Protein AF-A0A9W7LKG8-F1 (afdb_monomer_lite)

Sequence (101 aa):
MMTLQAAQVRAIDELNIGVKEGMGSCIKRCAIACIPLLAPPRIDACAALCILACKLTPPTVVMDCTTGCTNSVIDTYKPTDVEKVNNIVGSCYKTCKHNNQ

pLDDT: mean 75.15, std 20.89, range [29.11, 95.56]

Structure (mmCIF, N/CA/C/O backbone):
data_AF-A0A9W7LKG8-F1
#
_entry.id   AF-A0A9W7LKG8-F1
#
loop_
_atom_site.group_PDB
_atom_site.id
_atom_site.type_symbol
_atom_site.label_atom_id
_atom_site.label_alt_id
_atom_site.label_comp_id
_atom_site.label_asym_id
_atom_site.label_entity_id
_atom_site.label_seq_id
_atom_site.pdbx_PDB_ins_code
_atom_site.Cartn_x
_atom_site.Cartn_y
_atom_site.Cartn_z
_atom_site.occupancy
_atom_site.B_iso_or_equiv
_atom_site.auth_seq_id
_atom_site.auth_comp_id
_atom_site.auth_asym_id
_atom_site.auth_atom_id
_atom_site.pdbx_PDB_model_num
ATOM 1 N N . MET A 1 1 ? -9.853 -18.109 7.036 1.00 30.92 1 MET A N 1
ATOM 2 C CA . MET A 1 1 ? -8.928 -17.955 8.179 1.00 30.92 1 MET A CA 1
ATOM 3 C C . MET A 1 1 ? -7.549 -18.417 7.715 1.00 30.92 1 MET A C 1
ATOM 5 O O . MET A 1 1 ? -7.263 -19.602 7.773 1.00 30.92 1 MET A O 1
ATOM 9 N N . MET A 1 2 ? -6.746 -17.534 7.116 1.00 32.72 2 MET A N 1
ATOM 10 C CA . MET A 1 2 ? -5.386 -17.888 6.688 1.00 32.72 2 MET A CA 1
ATOM 11 C C . MET A 1 2 ? -4.413 -17.302 7.697 1.00 32.72 2 MET A C 1
ATOM 13 O O . MET A 1 2 ? -4.108 -16.115 7.688 1.00 32.72 2 MET A O 1
ATOM 17 N N . THR A 1 3 ? -3.992 -18.157 8.621 1.00 37.72 3 THR A N 1
ATOM 18 C CA . THR A 1 3 ? -2.862 -17.917 9.507 1.00 37.72 3 THR A CA 1
ATOM 19 C C . THR A 1 3 ? -1.621 -17.703 8.648 1.00 37.72 3 THR A C 1
ATOM 21 O O . THR A 1 3 ? -1.120 -18.657 8.051 1.00 37.72 3 THR A O 1
ATOM 24 N N . LEU A 1 4 ? -1.121 -16.467 8.597 1.00 35.22 4 LEU A N 1
ATOM 25 C CA . LEU A 1 4 ? 0.261 -16.188 8.218 1.00 35.22 4 LEU A CA 1
ATOM 26 C C . LEU A 1 4 ? 1.135 -16.872 9.284 1.00 35.22 4 LEU A C 1
ATOM 28 O O . LEU A 1 4 ? 1.354 -16.346 10.374 1.00 35.22 4 LEU A O 1
ATOM 32 N N . GLN A 1 5 ? 1.476 -18.1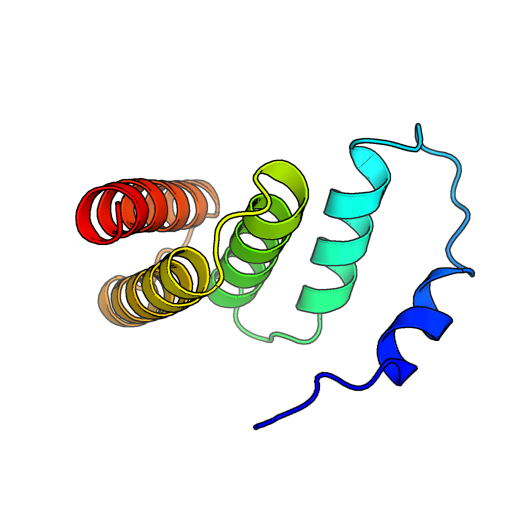37 9.035 1.00 38.09 5 GLN A N 1
ATOM 33 C CA . GLN A 1 5 ? 2.146 -18.998 9.999 1.00 38.09 5 GLN A CA 1
ATOM 34 C C . GLN A 1 5 ? 3.516 -18.421 10.351 1.00 38.09 5 GLN A C 1
ATOM 36 O O . GLN A 1 5 ? 4.296 -18.021 9.486 1.00 38.09 5 GLN A O 1
ATOM 41 N N . ALA A 1 6 ? 3.808 -18.467 11.650 1.00 39.34 6 ALA A N 1
ATOM 42 C CA . ALA A 1 6 ? 5.022 -18.041 12.342 1.00 39.34 6 ALA A CA 1
ATOM 43 C C . ALA A 1 6 ? 6.363 -18.574 11.774 1.00 39.34 6 ALA A C 1
ATOM 45 O O . ALA A 1 6 ? 7.423 -18.259 12.309 1.00 39.34 6 ALA A O 1
ATOM 46 N N . ALA A 1 7 ? 6.348 -19.349 10.688 1.00 30.38 7 ALA A N 1
ATOM 47 C CA . ALA A 1 7 ? 7.530 -19.839 9.989 1.00 30.38 7 ALA A CA 1
ATOM 48 C C . ALA A 1 7 ? 8.334 -18.715 9.309 1.00 30.38 7 ALA A C 1
ATOM 50 O O . ALA A 1 7 ? 9.560 -18.778 9.284 1.00 30.38 7 ALA A O 1
ATOM 51 N N . GLN A 1 8 ? 7.682 -17.644 8.839 1.00 36.50 8 GLN A N 1
ATOM 52 C CA . GLN A 1 8 ? 8.393 -16.503 8.239 1.00 36.50 8 GLN A CA 1
ATOM 53 C C . GLN A 1 8 ? 9.163 -15.655 9.266 1.00 36.50 8 GLN A C 1
ATOM 55 O O . GLN A 1 8 ? 10.055 -14.903 8.889 1.00 36.50 8 GLN A O 1
ATOM 60 N N . VAL A 1 9 ? 8.874 -15.796 10.566 1.00 41.00 9 VAL A N 1
ATOM 61 C CA . VAL A 1 9 ? 9.510 -14.998 11.630 1.00 41.00 9 VAL A CA 1
ATOM 62 C C . VAL A 1 9 ? 10.971 -15.407 11.863 1.00 41.00 9 VAL A C 1
ATOM 64 O O . VAL A 1 9 ? 11.768 -14.577 12.291 1.00 41.00 9 VAL A O 1
ATOM 67 N N . ARG A 1 10 ? 11.3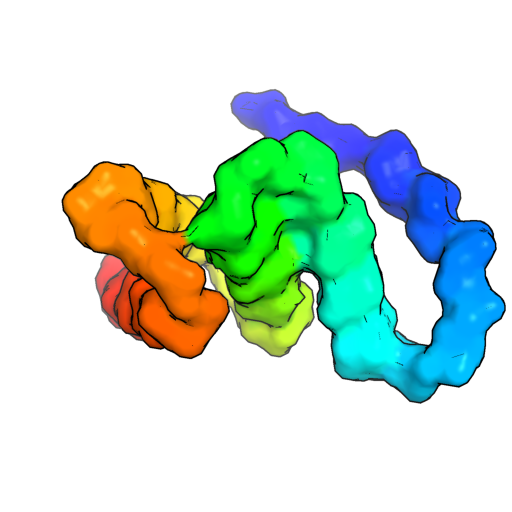51 -16.653 11.543 1.00 29.11 10 ARG A N 1
ATOM 68 C CA . ARG A 1 10 ? 12.677 -17.206 11.877 1.00 29.11 10 ARG A CA 1
ATOM 69 C C . ARG A 1 10 ? 13.798 -16.840 10.902 1.00 29.11 10 ARG A C 1
ATOM 71 O O . ARG A 1 10 ? 14.951 -16.870 11.299 1.00 29.11 10 ARG A O 1
ATOM 78 N N . ALA A 1 11 ? 13.490 -16.441 9.670 1.00 37.62 11 ALA A N 1
ATOM 79 C CA . ALA A 1 11 ? 14.515 -16.054 8.690 1.00 37.62 11 ALA A CA 1
ATOM 80 C C . ALA A 1 11 ? 15.083 -14.634 8.912 1.00 37.62 11 ALA A C 1
ATOM 82 O O . ALA A 1 11 ? 15.924 -14.173 8.149 1.00 37.62 11 ALA A O 1
ATOM 83 N N . ILE A 1 12 ? 14.590 -13.912 9.923 1.00 42.81 12 ILE A N 1
ATOM 84 C CA . ILE A 1 12 ? 14.874 -12.484 10.126 1.00 42.81 12 ILE A CA 1
ATOM 85 C C . ILE A 1 12 ? 16.065 -12.262 11.072 1.00 42.81 12 ILE A C 1
ATOM 87 O O . ILE A 1 12 ? 16.666 -11.190 11.044 1.00 42.81 12 ILE A O 1
ATOM 91 N N . ASP A 1 13 ? 16.431 -13.262 11.874 1.00 37.78 13 ASP A N 1
ATOM 92 C CA . ASP A 1 13 ? 17.442 -13.112 12.930 1.00 37.78 13 ASP A CA 1
ATOM 93 C C . ASP A 1 13 ? 18.888 -13.013 12.390 1.00 37.78 13 ASP A C 1
ATOM 95 O O . ASP A 1 13 ? 19.759 -12.440 13.036 1.00 37.78 13 ASP A O 1
ATOM 99 N N . GLU A 1 14 ? 19.149 -13.474 11.159 1.00 39.62 14 GLU A N 1
ATOM 100 C CA . GLU A 1 14 ? 20.515 -13.579 10.607 1.00 39.62 14 GLU A CA 1
ATOM 101 C C . GLU A 1 14 ? 20.991 -12.384 9.755 1.00 39.62 14 GLU A C 1
ATOM 103 O O . GLU A 1 14 ? 22.072 -12.424 9.174 1.00 39.62 14 GLU A O 1
ATOM 108 N N . LEU A 1 15 ? 20.242 -11.279 9.682 1.00 42.62 15 LEU A N 1
ATOM 109 C CA . LEU A 1 15 ? 20.669 -10.058 8.969 1.00 42.62 15 LEU A CA 1
ATOM 110 C C . LEU A 1 15 ? 21.016 -8.929 9.944 1.00 42.62 15 LEU A C 1
ATOM 112 O O . LEU A 1 15 ? 20.557 -7.787 9.838 1.00 42.62 15 LEU A O 1
ATOM 116 N N . ASN A 1 16 ? 21.879 -9.270 10.900 1.00 41.09 16 ASN A N 1
ATOM 117 C CA . ASN A 1 16 ? 22.459 -8.370 11.889 1.00 41.09 16 ASN A CA 1
ATOM 118 C C . ASN A 1 16 ? 23.516 -7.448 11.242 1.00 41.09 16 ASN A C 1
ATOM 120 O O . ASN A 1 16 ? 24.718 -7.583 11.444 1.00 41.09 16 ASN A O 1
ATOM 124 N N . ILE A 1 17 ? 23.064 -6.484 10.433 1.00 41.53 17 ILE A N 1
ATOM 125 C CA . ILE A 1 17 ? 23.878 -5.323 10.042 1.00 41.53 17 ILE A CA 1
ATOM 126 C C . ILE A 1 17 ? 23.404 -4.133 10.871 1.00 41.53 17 ILE A C 1
ATOM 128 O O . ILE A 1 17 ? 22.364 -3.529 10.571 1.00 41.53 17 ILE A O 1
ATOM 132 N N . GLY A 1 18 ? 24.193 -3.833 11.906 1.00 42.72 18 GLY A N 1
ATOM 133 C CA . GLY A 1 18 ? 23.997 -2.798 12.918 1.00 42.72 18 GLY A CA 1
ATOM 134 C C . GLY A 1 18 ? 23.521 -1.458 12.363 1.00 42.72 18 GLY A C 1
ATOM 135 O O . GLY A 1 18 ? 24.303 -0.627 11.909 1.00 42.72 18 GLY A O 1
ATOM 136 N N . VAL A 1 19 ? 22.212 -1.232 12.437 1.00 44.81 19 VAL A N 1
ATOM 137 C CA . VAL A 1 19 ? 21.568 0.058 12.189 1.00 44.81 19 VAL A CA 1
ATOM 138 C C . VAL A 1 19 ? 20.479 0.200 13.243 1.00 44.81 19 VAL A C 1
ATOM 140 O O . VAL A 1 19 ? 19.609 -0.661 13.326 1.00 44.81 19 VAL A O 1
ATOM 143 N N . LYS A 1 20 ? 20.569 1.273 14.041 1.00 41.34 20 LYS A N 1
ATOM 144 C CA . LYS A 1 20 ? 19.688 1.652 15.162 1.00 41.34 20 LYS A CA 1
ATOM 145 C C . LYS A 1 20 ? 18.287 1.015 15.092 1.00 41.34 20 LYS A C 1
ATOM 147 O O . LYS A 1 20 ? 17.515 1.286 14.168 1.00 41.34 20 LYS A O 1
ATOM 152 N N . GLU A 1 21 ? 17.985 0.213 16.111 1.00 43.12 21 GLU A N 1
ATOM 153 C CA . GLU A 1 21 ? 16.963 -0.847 16.191 1.00 43.12 21 GLU A CA 1
ATOM 154 C C . GLU A 1 21 ? 15.504 -0.453 15.869 1.00 43.12 21 GLU A C 1
ATOM 156 O O . GLU A 1 21 ? 14.679 -1.328 15.617 1.00 43.12 21 GLU A O 1
ATOM 161 N N . GLY A 1 22 ? 15.158 0.837 15.810 1.00 48.84 22 GLY A N 1
ATOM 162 C CA . GLY A 1 22 ? 13.761 1.278 15.680 1.00 48.84 22 GLY A CA 1
ATOM 163 C C . GLY A 1 22 ? 13.241 1.458 14.248 1.00 48.84 22 GLY A C 1
ATOM 164 O O . GLY A 1 22 ? 12.202 0.917 13.888 1.00 48.84 22 GLY A O 1
ATOM 165 N N . MET A 1 23 ? 13.932 2.240 13.410 1.00 46.50 23 MET A N 1
ATOM 166 C CA . MET A 1 23 ? 13.399 2.648 12.093 1.00 46.50 23 MET A CA 1
ATOM 167 C C . MET A 1 23 ? 14.099 1.958 10.918 1.00 46.50 23 MET A C 1
ATOM 169 O O . MET A 1 23 ? 13.484 1.723 9.878 1.00 46.50 23 MET A O 1
ATOM 173 N N . GLY A 1 24 ? 15.368 1.578 11.103 1.00 57.28 24 GLY A N 1
ATOM 174 C CA . GLY A 1 24 ? 16.118 0.808 10.114 1.00 57.28 24 GLY A CA 1
ATOM 175 C C . GLY A 1 24 ? 15.624 -0.633 9.994 1.00 57.28 24 GLY A C 1
ATOM 176 O O . GLY A 1 24 ? 15.652 -1.184 8.896 1.00 57.28 24 GLY A O 1
ATOM 177 N N . SER A 1 25 ? 15.128 -1.227 11.088 1.00 73.62 25 SER A N 1
ATOM 178 C CA . SER A 1 25 ? 14.693 -2.628 11.099 1.00 73.62 25 SER A CA 1
ATOM 179 C C . SER A 1 25 ? 13.454 -2.834 10.231 1.00 73.62 25 SER A C 1
ATOM 181 O O . SER A 1 25 ? 13.486 -3.678 9.343 1.00 73.62 25 SER A O 1
ATOM 183 N N . CYS A 1 26 ? 12.411 -2.011 10.376 1.00 74.25 26 CYS A N 1
ATOM 184 C CA . CYS A 1 26 ? 11.202 -2.163 9.566 1.00 74.25 26 CYS A CA 1
ATOM 185 C C . CYS A 1 26 ? 11.407 -1.869 8.087 1.00 74.25 26 CYS A C 1
ATOM 187 O O . CYS A 1 26 ? 10.915 -2.629 7.262 1.00 74.25 26 CYS A O 1
ATOM 189 N N . ILE A 1 27 ? 12.166 -0.828 7.732 1.00 76.69 27 ILE A N 1
ATOM 190 C CA . ILE A 1 27 ? 12.448 -0.539 6.319 1.00 76.69 27 ILE A CA 1
ATOM 191 C C . ILE A 1 27 ? 13.199 -1.716 5.686 1.00 76.69 27 ILE A C 1
ATOM 193 O O . ILE A 1 27 ? 12.797 -2.184 4.625 1.00 76.69 27 ILE A O 1
ATOM 197 N N . LYS A 1 28 ? 14.232 -2.249 6.357 1.00 77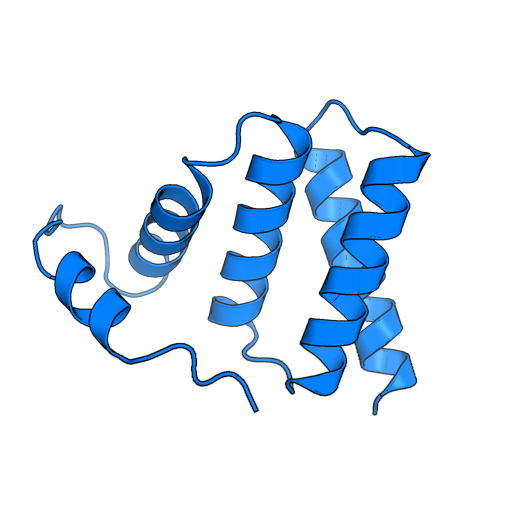.69 28 LYS A N 1
ATOM 198 C CA . LYS A 1 28 ? 14.975 -3.423 5.873 1.00 77.69 28 LYS A CA 1
ATOM 199 C C . LYS A 1 28 ? 14.079 -4.657 5.754 1.00 77.69 28 LYS A C 1
ATOM 201 O O . LYS A 1 28 ? 14.078 -5.305 4.714 1.00 77.69 28 LYS A O 1
ATOM 206 N N . ARG A 1 29 ? 13.290 -4.959 6.791 1.00 80.31 29 ARG A N 1
ATOM 207 C CA . ARG A 1 29 ? 12.387 -6.122 6.833 1.00 80.31 29 ARG A CA 1
ATOM 208 C C . ARG A 1 29 ? 11.357 -6.069 5.705 1.00 80.31 29 ARG A C 1
ATOM 210 O O . ARG A 1 29 ? 11.146 -7.063 5.019 1.00 80.31 29 ARG A O 1
ATOM 217 N N . CYS A 1 30 ? 10.768 -4.895 5.492 1.00 82.50 30 CYS A N 1
ATOM 218 C CA . CYS A 1 30 ? 9.786 -4.657 4.443 1.00 82.50 30 CYS A CA 1
ATOM 219 C C . CYS A 1 30 ? 10.403 -4.702 3.047 1.00 82.50 30 CYS A C 1
ATOM 221 O O . CYS A 1 30 ? 9.836 -5.335 2.166 1.00 82.50 30 CYS A O 1
ATOM 223 N N . ALA A 1 31 ? 11.575 -4.091 2.850 1.00 77.56 31 ALA A N 1
ATOM 224 C CA . ALA A 1 31 ? 12.276 -4.159 1.574 1.00 77.56 31 ALA A CA 1
ATOM 225 C C . ALA A 1 31 ? 12.547 -5.619 1.192 1.00 77.56 31 ALA A C 1
ATOM 227 O O . ALA A 1 31 ? 12.128 -6.042 0.121 1.00 77.56 31 ALA A O 1
ATOM 228 N N . ILE A 1 32 ? 13.136 -6.409 2.099 1.00 80.19 32 ILE A N 1
ATOM 229 C CA . ILE A 1 32 ? 13.456 -7.827 1.864 1.00 80.19 32 ILE A CA 1
ATOM 230 C C . ILE A 1 32 ? 12.202 -8.646 1.535 1.00 80.19 32 ILE A C 1
ATOM 232 O O . ILE A 1 32 ? 12.220 -9.436 0.594 1.00 80.19 32 ILE A O 1
ATOM 236 N N . ALA A 1 33 ? 11.104 -8.434 2.266 1.00 78.44 33 ALA A N 1
ATOM 237 C CA . ALA A 1 33 ? 9.847 -9.141 2.028 1.00 78.44 33 ALA A CA 1
ATOM 238 C C . ALA A 1 33 ? 9.235 -8.852 0.643 1.00 78.44 33 ALA A C 1
ATOM 240 O O . ALA A 1 33 ? 8.506 -9.687 0.112 1.00 78.44 33 ALA A O 1
ATOM 241 N N . CYS A 1 34 ? 9.538 -7.691 0.059 1.00 80.12 34 CYS A N 1
ATOM 242 C CA . CYS A 1 34 ? 8.954 -7.221 -1.196 1.00 80.12 34 CYS A CA 1
ATOM 243 C C . CYS A 1 34 ? 9.859 -7.413 -2.427 1.00 80.12 34 CYS A C 1
ATOM 245 O O . CYS A 1 34 ? 9.370 -7.282 -3.548 1.00 80.12 34 CYS A O 1
ATOM 247 N N . ILE A 1 35 ? 11.134 -7.795 -2.240 1.00 74.12 35 ILE A N 1
ATOM 248 C CA . ILE A 1 35 ? 12.071 -8.177 -3.319 1.00 74.12 35 ILE A CA 1
ATOM 249 C C . ILE A 1 35 ? 11.503 -9.210 -4.314 1.00 74.12 35 ILE A C 1
ATOM 251 O O . ILE A 1 35 ? 11.772 -9.050 -5.502 1.00 74.12 35 ILE A O 1
ATOM 255 N N . PRO A 1 36 ? 10.739 -10.256 -3.924 1.00 71.81 36 PRO A N 1
ATOM 256 C CA . PRO A 1 36 ? 10.281 -11.258 -4.894 1.00 71.81 36 PRO A CA 1
ATOM 257 C C . PRO A 1 36 ? 9.251 -10.746 -5.920 1.00 71.81 36 PRO A C 1
ATOM 259 O O . PRO A 1 36 ? 8.842 -11.507 -6.796 1.00 71.81 36 PRO A O 1
ATOM 262 N N . LEU A 1 37 ? 8.806 -9.486 -5.845 1.00 69.44 37 LEU A N 1
ATOM 263 C CA . LEU A 1 37 ? 7.887 -8.907 -6.826 1.00 69.44 37 LEU A CA 1
ATOM 264 C C . LEU A 1 37 ? 8.649 -8.447 -8.081 1.00 69.44 37 LEU A C 1
ATOM 266 O O . LEU A 1 37 ? 9.634 -7.729 -7.997 1.00 69.44 37 LEU A O 1
ATOM 270 N N . LEU A 1 38 ? 8.167 -8.834 -9.267 1.00 63.88 38 LEU A N 1
ATOM 271 C CA . LEU A 1 38 ? 8.820 -8.541 -10.558 1.00 63.88 38 LEU A CA 1
ATOM 272 C C . LEU A 1 38 ? 8.449 -7.171 -11.156 1.00 63.88 38 LEU A C 1
ATOM 274 O O . LEU A 1 38 ? 9.068 -6.729 -12.120 1.00 63.88 38 LEU A O 1
ATOM 278 N N . ALA A 1 39 ? 7.423 -6.504 -10.621 1.00 72.69 39 ALA A N 1
ATOM 279 C CA . ALA A 1 39 ? 6.917 -5.236 -11.142 1.00 72.69 39 ALA A CA 1
ATOM 280 C C . ALA A 1 39 ? 7.322 -4.074 -10.216 1.00 72.69 39 ALA A C 1
ATOM 282 O O . ALA A 1 39 ? 6.836 -4.042 -9.081 1.00 72.69 39 ALA A O 1
ATOM 283 N N . PRO A 1 40 ? 8.125 -3.092 -10.679 1.00 76.94 40 PRO A N 1
ATOM 284 C CA . PRO A 1 40 ? 8.623 -1.999 -9.835 1.00 76.94 40 PRO A CA 1
ATOM 285 C C . PRO A 1 40 ? 7.539 -1.272 -9.016 1.00 76.94 40 PRO A C 1
ATOM 287 O O . PRO A 1 40 ? 7.696 -1.163 -7.802 1.00 76.94 40 PRO A O 1
ATOM 290 N N . PRO A 1 41 ? 6.368 -0.914 -9.587 1.00 78.69 41 PRO A N 1
ATOM 291 C CA . PRO A 1 41 ? 5.319 -0.231 -8.824 1.00 78.69 41 PRO A CA 1
ATOM 292 C C . PRO A 1 41 ? 4.705 -1.108 -7.726 1.00 78.69 41 PRO A C 1
ATOM 294 O O . PRO A 1 41 ? 4.210 -0.607 -6.720 1.00 78.69 41 PRO A O 1
ATOM 297 N N . ARG A 1 42 ? 4.721 -2.436 -7.910 1.00 81.75 42 ARG A N 1
ATOM 298 C CA . ARG A 1 42 ? 4.224 -3.402 -6.922 1.00 81.75 42 ARG A CA 1
ATOM 299 C C . ARG A 1 42 ? 5.234 -3.620 -5.799 1.00 81.75 42 ARG A C 1
ATOM 301 O O . ARG A 1 42 ? 4.806 -3.763 -4.657 1.00 81.75 42 ARG A O 1
ATOM 308 N N . ILE A 1 43 ? 6.535 -3.614 -6.106 1.00 84.12 43 ILE A N 1
ATOM 309 C CA . ILE A 1 43 ? 7.603 -3.639 -5.093 1.00 84.12 43 ILE A CA 1
ATOM 310 C C . ILE A 1 43 ? 7.444 -2.428 -4.171 1.00 84.12 43 ILE A C 1
ATOM 312 O O . ILE A 1 43 ? 7.354 -2.589 -2.953 1.00 84.12 43 ILE A O 1
ATOM 316 N N . ASP A 1 44 ? 7.317 -1.237 -4.759 1.00 86.00 44 ASP A N 1
ATOM 317 C CA . ASP A 1 44 ? 7.170 0.015 -4.015 1.00 86.00 44 ASP A CA 1
ATOM 318 C C . ASP A 1 44 ? 5.901 0.019 -3.160 1.00 86.00 44 ASP A C 1
ATOM 320 O O . ASP A 1 44 ? 5.932 0.394 -1.988 1.00 86.00 44 ASP A O 1
ATOM 324 N N . ALA A 1 45 ? 4.786 -0.471 -3.707 1.00 86.94 45 ALA A N 1
ATOM 325 C CA . ALA A 1 45 ? 3.524 -0.548 -2.981 1.00 86.94 45 ALA A CA 1
ATOM 326 C C . ALA A 1 45 ? 3.596 -1.516 -1.802 1.00 86.94 45 ALA A C 1
ATOM 328 O O . ALA A 1 45 ? 3.131 -1.196 -0.710 1.00 86.94 45 ALA A O 1
ATOM 329 N N . CYS A 1 46 ? 4.209 -2.683 -2.006 1.00 88.56 46 CYS A N 1
ATOM 330 C CA . CYS A 1 46 ? 4.439 -3.664 -0.956 1.00 88.56 46 CYS A CA 1
ATOM 331 C C . CYS A 1 46 ? 5.301 -3.070 0.166 1.00 88.56 46 CYS A C 1
ATOM 333 O O . CYS A 1 46 ? 4.938 -3.164 1.342 1.00 88.56 46 CYS A O 1
ATOM 335 N N . ALA A 1 47 ? 6.401 -2.394 -0.186 1.00 88.31 47 ALA A N 1
ATOM 336 C CA . ALA A 1 47 ? 7.284 -1.767 0.788 1.00 88.31 47 ALA A CA 1
ATOM 337 C C . ALA A 1 47 ? 6.557 -0.659 1.566 1.00 88.31 47 ALA A C 1
ATOM 339 O O . ALA A 1 47 ? 6.618 -0.629 2.796 1.00 88.31 47 ALA A O 1
ATOM 340 N N . ALA A 1 48 ? 5.817 0.206 0.871 1.00 88.12 48 ALA A N 1
ATOM 341 C CA . ALA A 1 48 ? 5.056 1.296 1.470 1.00 88.12 48 ALA A CA 1
ATOM 342 C C . ALA A 1 48 ? 3.955 0.792 2.418 1.00 88.12 48 ALA A C 1
ATOM 344 O O . ALA A 1 48 ? 3.847 1.280 3.544 1.00 88.12 48 ALA A O 1
ATOM 345 N N . LEU A 1 49 ? 3.185 -0.223 2.010 1.00 89.38 49 LEU A N 1
ATOM 346 C CA . LEU A 1 49 ? 2.164 -0.863 2.846 1.00 89.38 49 LEU A CA 1
ATOM 347 C C . LEU A 1 49 ? 2.784 -1.530 4.082 1.00 89.38 49 LEU A C 1
ATOM 349 O O . LEU A 1 49 ? 2.291 -1.349 5.194 1.00 89.38 49 LEU A O 1
ATOM 353 N N . CYS A 1 50 ? 3.894 -2.250 3.922 1.00 88.25 50 CYS A N 1
ATOM 354 C CA . CYS A 1 50 ? 4.582 -2.891 5.041 1.00 88.25 50 CYS A CA 1
ATOM 355 C C . CYS A 1 50 ? 5.156 -1.863 6.033 1.00 88.25 50 CYS A C 1
ATOM 357 O O . CYS A 1 50 ? 5.005 -2.012 7.248 1.00 88.25 50 CYS A O 1
ATOM 359 N N . ILE A 1 51 ? 5.759 -0.776 5.536 1.00 87.88 51 ILE A N 1
ATOM 360 C CA . ILE A 1 51 ? 6.264 0.317 6.378 1.00 87.88 51 ILE A CA 1
ATOM 361 C C . ILE A 1 51 ? 5.110 0.989 7.125 1.00 87.88 51 ILE A C 1
ATOM 363 O O . ILE A 1 51 ? 5.252 1.298 8.310 1.00 87.88 51 ILE A O 1
ATOM 367 N N . LEU A 1 52 ? 3.972 1.198 6.461 1.00 87.50 52 LEU A N 1
ATOM 368 C CA . LEU A 1 52 ? 2.772 1.755 7.075 1.00 87.50 52 LEU A CA 1
ATOM 369 C C . LEU A 1 52 ? 2.261 0.856 8.204 1.00 87.50 52 LEU A C 1
ATOM 371 O O . LEU A 1 52 ? 2.044 1.345 9.314 1.00 87.50 52 LEU A O 1
ATOM 375 N N . ALA A 1 53 ? 2.137 -0.448 7.949 1.00 85.06 53 ALA A N 1
ATOM 376 C CA . ALA A 1 53 ? 1.714 -1.426 8.945 1.00 85.06 53 ALA A CA 1
ATOM 377 C C . ALA A 1 53 ? 2.663 -1.463 10.149 1.00 85.06 53 ALA A C 1
ATOM 379 O O . ALA A 1 53 ? 2.205 -1.469 11.289 1.00 85.06 53 ALA A O 1
ATOM 380 N N . CYS A 1 54 ? 3.978 -1.412 9.914 1.00 85.12 54 CYS A N 1
ATOM 381 C CA . CYS A 1 54 ? 4.951 -1.366 10.998 1.00 85.12 54 CYS A CA 1
ATOM 382 C C . CYS A 1 54 ? 4.864 -0.070 11.820 1.00 85.12 54 CYS A C 1
ATOM 384 O O . CYS A 1 54 ? 4.872 -0.118 13.047 1.00 85.12 54 CYS A O 1
ATOM 386 N N . LYS A 1 55 ? 4.808 1.096 11.165 1.00 83.38 55 LYS A N 1
ATOM 387 C CA . LYS A 1 55 ? 4.900 2.391 11.859 1.00 83.38 55 LYS A CA 1
ATOM 388 C C . LYS A 1 55 ? 3.614 2.783 12.569 1.00 83.38 55 LYS A C 1
ATOM 390 O O . LYS A 1 55 ? 3.672 3.380 13.638 1.00 83.38 55 LYS A O 1
ATOM 395 N N . LEU A 1 56 ? 2.471 2.524 11.940 1.00 85.06 56 LEU A N 1
ATOM 396 C CA . LEU A 1 56 ? 1.177 3.021 12.406 1.00 85.06 56 LEU A CA 1
ATOM 397 C C . LEU A 1 56 ? 0.322 1.948 13.072 1.00 85.06 56 LEU A C 1
ATOM 399 O O . LEU A 1 56 ? -0.663 2.319 13.701 1.00 85.06 56 LEU A O 1
ATOM 403 N N . THR A 1 57 ? 0.674 0.663 12.913 1.00 86.75 57 THR A N 1
ATOM 404 C CA . THR A 1 57 ? -0.072 -0.487 13.463 1.00 86.75 57 THR A CA 1
ATOM 405 C C . THR A 1 57 ? -1.600 -0.319 13.379 1.00 86.75 57 THR A C 1
ATOM 407 O O . THR A 1 57 ? -2.301 -0.426 14.386 1.00 86.75 57 THR A O 1
ATOM 410 N N . PRO A 1 58 ? -2.147 -0.004 12.186 1.00 85.31 58 PRO A N 1
ATOM 411 C CA . PRO A 1 58 ? -3.571 0.260 12.051 1.00 85.31 58 PRO A CA 1
ATOM 412 C C . PRO A 1 58 ? -4.404 -1.012 12.277 1.00 85.31 58 PRO A C 1
ATOM 414 O O . PRO A 1 58 ? -3.901 -2.122 12.077 1.00 85.31 58 PRO A O 1
ATOM 417 N N . PRO A 1 59 ? -5.698 -0.875 12.624 1.00 90.62 59 PRO A N 1
ATOM 418 C CA . PRO A 1 59 ? -6.617 -2.007 12.672 1.00 90.62 59 PRO A CA 1
ATOM 419 C C . PRO A 1 59 ? -6.643 -2.769 11.343 1.00 90.62 59 PRO A C 1
ATOM 421 O O . PRO A 1 59 ? -6.559 -2.159 10.273 1.00 90.62 59 PRO A O 1
ATOM 424 N N . THR A 1 60 ? -6.836 -4.090 11.399 1.00 88.81 60 THR A N 1
ATOM 425 C CA . THR A 1 60 ? -6.854 -4.965 10.212 1.00 88.81 60 THR A CA 1
ATOM 426 C C . THR A 1 60 ? -7.821 -4.469 9.138 1.00 88.81 60 THR A C 1
ATOM 428 O O . THR A 1 60 ? -7.446 -4.399 7.974 1.00 88.81 60 THR A O 1
ATOM 431 N N . VAL A 1 61 ? -9.013 -4.003 9.528 1.00 90.88 61 VAL A N 1
ATOM 432 C CA . VAL A 1 61 ? -10.016 -3.459 8.595 1.00 90.88 61 VAL A CA 1
ATOM 433 C C . VAL A 1 61 ? -9.501 -2.252 7.796 1.00 90.88 61 VAL A C 1
ATOM 435 O O . VAL A 1 61 ? -9.735 -2.146 6.592 1.00 90.88 61 VAL A O 1
ATOM 438 N N . VAL A 1 62 ? -8.728 -1.367 8.433 1.00 89.19 62 VAL A N 1
ATOM 439 C CA . VAL A 1 62 ? -8.124 -0.204 7.769 1.00 89.19 62 VAL A CA 1
ATOM 440 C C . VAL A 1 62 ? -7.012 -0.663 6.828 1.00 89.19 62 VAL A C 1
ATOM 442 O O . VAL A 1 62 ? -6.896 -0.140 5.719 1.00 89.19 62 VAL A O 1
ATOM 445 N N . MET A 1 63 ? -6.210 -1.647 7.242 1.00 91.31 63 MET A N 1
ATOM 446 C CA . MET A 1 63 ? -5.104 -2.168 6.439 1.00 91.31 63 MET A CA 1
ATOM 447 C C . MET A 1 63 ? -5.588 -2.915 5.188 1.00 91.31 63 MET A C 1
ATOM 449 O O . MET A 1 63 ? -5.055 -2.692 4.098 1.00 91.31 63 MET A O 1
ATOM 453 N N . ASP A 1 64 ? -6.628 -3.738 5.314 1.00 91.06 64 ASP A N 1
ATOM 454 C CA . ASP A 1 64 ? -7.225 -4.477 4.198 1.00 91.06 64 ASP A CA 1
ATOM 455 C C . ASP A 1 64 ? -7.855 -3.517 3.182 1.00 91.06 64 ASP A C 1
ATOM 457 O O . ASP A 1 64 ? -7.578 -3.605 1.982 1.00 91.06 64 ASP A O 1
ATOM 461 N N . CYS A 1 65 ? -8.611 -2.521 3.664 1.00 93.62 65 CYS A N 1
ATOM 462 C CA . CYS A 1 65 ? -9.148 -1.449 2.825 1.00 93.62 65 CYS A CA 1
ATOM 463 C C . CYS A 1 65 ? -8.026 -0.692 2.093 1.00 93.62 65 CYS A C 1
ATOM 465 O O . CYS A 1 65 ? -8.098 -0.477 0.880 1.00 93.62 65 CYS A O 1
ATOM 467 N N . THR A 1 66 ? -6.954 -0.327 2.807 1.00 92.31 66 THR A N 1
ATOM 468 C CA . THR A 1 66 ? -5.820 0.418 2.236 1.00 92.31 66 THR A CA 1
ATOM 469 C C . THR A 1 66 ? -5.119 -0.391 1.149 1.00 92.31 66 THR A C 1
ATOM 471 O O . THR A 1 66 ? -4.794 0.148 0.089 1.00 92.31 66 THR A O 1
ATOM 474 N N . THR A 1 67 ? -4.919 -1.688 1.387 1.00 92.25 67 THR A N 1
ATOM 475 C CA . THR A 1 67 ? -4.291 -2.612 0.437 1.00 92.25 67 THR A CA 1
ATOM 476 C C . THR A 1 67 ? -5.142 -2.768 -0.823 1.00 92.25 67 THR A C 1
ATOM 478 O O . THR A 1 67 ? -4.623 -2.644 -1.934 1.00 92.25 67 THR A O 1
ATOM 481 N N . GLY A 1 68 ? -6.456 -2.968 -0.670 1.00 92.25 68 GLY A N 1
ATOM 482 C CA . GLY A 1 68 ? -7.392 -3.069 -1.792 1.00 92.25 68 GLY A CA 1
ATOM 483 C C . GLY A 1 68 ? -7.442 -1.793 -2.637 1.00 92.25 68 GLY A C 1
ATOM 484 O O . GLY A 1 68 ? -7.303 -1.853 -3.860 1.00 92.25 68 GLY A O 1
ATOM 485 N N . CYS A 1 69 ? -7.550 -0.633 -1.983 1.00 94.94 69 CYS A N 1
ATOM 486 C CA . CYS A 1 69 ? -7.504 0.675 -2.639 1.00 94.94 69 CYS A CA 1
ATOM 487 C C . CYS A 1 69 ? -6.187 0.881 -3.402 1.00 94.94 69 CYS A C 1
ATOM 489 O O . CYS A 1 69 ? -6.206 1.210 -4.587 1.00 94.94 69 CYS A O 1
ATOM 491 N N . THR A 1 70 ? -5.046 0.616 -2.760 1.00 93.44 70 THR A N 1
ATOM 492 C CA . THR A 1 70 ? -3.718 0.794 -3.369 1.00 93.44 70 THR A CA 1
ATOM 493 C C . THR A 1 70 ? -3.570 -0.059 -4.626 1.00 93.44 70 THR A C 1
ATOM 495 O O . THR A 1 70 ? -3.173 0.450 -5.672 1.00 93.44 70 THR A O 1
ATOM 498 N N . ASN A 1 71 ? -3.930 -1.344 -4.550 1.00 91.44 71 ASN A N 1
ATOM 499 C CA . ASN A 1 71 ? -3.835 -2.253 -5.690 1.00 91.44 71 ASN A CA 1
ATOM 500 C C . ASN A 1 71 ? -4.718 -1.798 -6.858 1.00 91.44 71 ASN A C 1
ATOM 502 O O . ASN A 1 71 ? -4.234 -1.739 -7.985 1.00 91.44 71 ASN A O 1
ATOM 506 N N . SER A 1 72 ? -5.964 -1.404 -6.579 1.00 92.25 72 SER A N 1
ATOM 507 C CA . SER A 1 72 ? -6.896 -0.895 -7.593 1.00 92.25 72 SER A CA 1
ATOM 508 C C . SER A 1 72 ? -6.350 0.340 -8.322 1.00 92.25 72 SER A C 1
ATOM 510 O O . SER A 1 72 ? -6.352 0.410 -9.555 1.00 92.25 72 SER A O 1
ATOM 512 N N . VAL A 1 73 ? -5.804 1.303 -7.572 1.00 92.44 73 VAL A N 1
ATOM 513 C CA . VAL A 1 73 ? -5.234 2.530 -8.143 1.00 92.44 73 VAL A CA 1
ATOM 514 C C . VAL A 1 73 ? -3.960 2.227 -8.939 1.00 92.44 73 VAL A C 1
ATOM 516 O O . VAL A 1 73 ? -3.791 2.753 -10.036 1.00 92.44 73 VAL A O 1
ATOM 519 N N . ILE A 1 74 ? -3.080 1.349 -8.452 1.00 91.19 74 ILE A N 1
ATOM 520 C CA . ILE A 1 74 ? -1.862 0.967 -9.186 1.00 91.19 74 ILE A CA 1
ATOM 521 C C . ILE A 1 74 ? -2.194 0.251 -10.494 1.00 91.19 74 ILE A C 1
ATOM 523 O O . ILE A 1 74 ? -1.572 0.551 -11.512 1.00 91.19 74 ILE A O 1
ATOM 527 N N . ASP A 1 75 ? -3.177 -0.648 -10.496 1.00 89.62 75 ASP A N 1
ATOM 528 C CA . ASP A 1 75 ? -3.604 -1.340 -11.717 1.00 89.62 75 ASP A CA 1
ATOM 529 C C . ASP A 1 75 ? -4.209 -0.386 -12.748 1.00 89.62 75 ASP A C 1
ATOM 531 O O . ASP A 1 75 ? -3.977 -0.539 -13.950 1.00 89.62 75 ASP A O 1
ATOM 535 N N . THR A 1 76 ? -4.925 0.633 -12.271 1.00 91.75 76 THR A N 1
ATOM 536 C CA . THR A 1 76 ? -5.567 1.641 -13.120 1.00 91.75 76 THR A CA 1
ATOM 537 C C . THR A 1 76 ? -4.555 2.625 -13.707 1.00 91.75 76 THR A C 1
ATOM 539 O O . THR A 1 76 ? -4.531 2.846 -14.915 1.00 91.75 76 THR A O 1
ATOM 542 N N . TYR A 1 77 ? -3.712 3.224 -12.863 1.00 88.38 77 TYR A N 1
ATOM 543 C CA . TYR A 1 77 ? -2.863 4.356 -13.250 1.00 88.38 77 TYR A CA 1
ATOM 544 C C . TYR A 1 77 ? -1.428 3.969 -13.599 1.00 88.38 77 TYR A C 1
ATOM 546 O O . TYR A 1 77 ? -0.725 4.777 -14.200 1.00 88.38 77 TYR A O 1
ATOM 554 N N . LYS A 1 78 ? -0.989 2.758 -13.229 1.00 88.12 78 LYS A N 1
ATOM 555 C CA . LYS A 1 78 ? 0.355 2.221 -13.496 1.00 88.12 78 LYS A CA 1
ATOM 556 C C . LYS A 1 78 ? 1.458 3.253 -13.212 1.00 88.12 78 LYS A C 1
ATOM 558 O O . LYS A 1 78 ? 2.203 3.619 -14.124 1.00 88.12 78 LYS A O 1
ATOM 563 N N . PRO A 1 79 ? 1.545 3.767 -11.971 1.00 86.94 79 PRO A N 1
ATOM 564 C CA . PRO A 1 79 ? 2.527 4.786 -11.626 1.00 86.94 79 PRO A CA 1
ATOM 565 C C . PRO A 1 79 ? 3.941 4.270 -11.898 1.00 86.94 79 PRO A C 1
ATOM 567 O O . PRO A 1 79 ? 4.246 3.110 -11.638 1.00 86.94 79 PRO A O 1
ATOM 570 N N . THR A 1 80 ? 4.799 5.138 -12.422 1.00 85.25 80 THR A N 1
ATOM 571 C CA . THR A 1 80 ? 6.180 4.798 -12.798 1.00 85.25 80 THR A CA 1
ATOM 572 C C . THR A 1 80 ? 7.207 5.198 -11.746 1.00 85.25 80 THR A C 1
ATOM 574 O O . THR A 1 80 ? 8.361 4.798 -11.842 1.00 85.25 80 THR A O 1
ATOM 577 N N . ASP A 1 81 ? 6.807 6.019 -10.777 1.00 86.06 81 ASP A N 1
ATOM 578 C CA . ASP A 1 81 ? 7.682 6.586 -9.761 1.00 86.06 81 ASP A CA 1
ATOM 579 C C . ASP A 1 81 ? 7.185 6.271 -8.346 1.00 86.06 81 ASP A C 1
ATOM 581 O O . ASP A 1 81 ? 5.983 6.220 -8.065 1.00 86.06 81 ASP A O 1
ATOM 585 N N . VAL A 1 82 ? 8.151 6.067 -7.451 1.00 83.62 82 VAL A N 1
ATOM 586 C CA . VAL A 1 82 ? 7.931 5.681 -6.052 1.00 83.62 82 VAL A CA 1
ATOM 587 C C . VAL A 1 82 ? 7.167 6.748 -5.263 1.00 83.6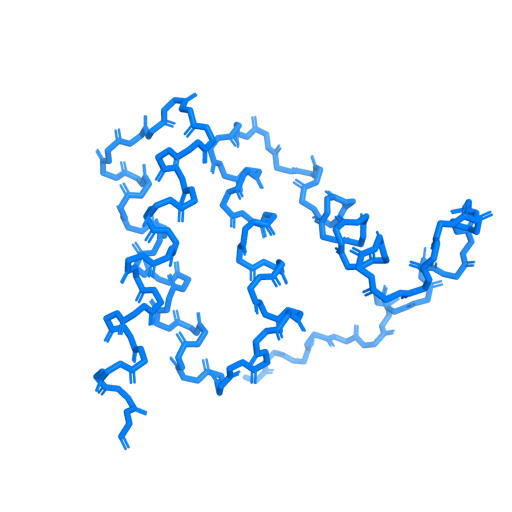2 82 VAL A C 1
ATOM 589 O O . VAL A 1 82 ? 6.418 6.430 -4.338 1.00 83.62 82 VAL A O 1
ATOM 592 N N . GLU A 1 83 ? 7.314 8.025 -5.629 1.00 87.31 83 GLU A N 1
ATOM 593 C CA . GLU A 1 83 ? 6.622 9.128 -4.963 1.00 87.31 83 GLU A CA 1
ATOM 594 C C . GLU A 1 83 ? 5.110 9.032 -5.180 1.00 87.31 83 GLU A C 1
ATOM 596 O O . GLU A 1 83 ? 4.343 9.081 -4.215 1.00 87.31 83 GLU A O 1
ATOM 601 N N . LYS A 1 84 ? 4.665 8.794 -6.420 1.00 90.12 84 LYS A N 1
ATOM 602 C CA . LYS A 1 84 ? 3.250 8.540 -6.709 1.00 90.12 84 LYS A CA 1
ATOM 603 C C . LYS A 1 84 ? 2.731 7.316 -5.975 1.00 90.12 84 LYS A C 1
ATOM 605 O O . LYS A 1 84 ? 1.639 7.388 -5.418 1.00 90.12 84 LYS A O 1
ATOM 610 N N . VAL A 1 85 ? 3.492 6.221 -5.923 1.00 88.94 85 VAL A N 1
ATOM 611 C CA . VAL A 1 85 ? 3.079 5.016 -5.182 1.00 88.94 85 VAL A CA 1
ATOM 612 C C . VAL A 1 85 ? 2.866 5.330 -3.698 1.00 88.94 85 VAL A C 1
ATOM 614 O O . VAL A 1 85 ? 1.822 4.992 -3.138 1.00 88.94 85 VAL A O 1
ATOM 617 N N . ASN A 1 86 ? 3.795 6.051 -3.071 1.00 88.31 86 ASN A N 1
ATOM 618 C CA . ASN A 1 86 ? 3.673 6.466 -1.673 1.00 88.31 86 ASN A CA 1
ATOM 619 C C . ASN A 1 86 ? 2.476 7.399 -1.440 1.00 88.31 86 ASN A C 1
ATOM 621 O O . ASN A 1 86 ? 1.754 7.244 -0.452 1.00 88.31 86 ASN A O 1
ATOM 625 N N . ASN A 1 87 ? 2.228 8.336 -2.358 1.00 92.81 87 ASN A N 1
ATOM 626 C CA . ASN A 1 87 ? 1.075 9.234 -2.294 1.00 92.81 87 ASN A CA 1
ATOM 627 C C . ASN A 1 87 ? -0.250 8.468 -2.417 1.00 92.81 87 ASN A C 1
ATOM 629 O O . ASN A 1 87 ? -1.193 8.757 -1.677 1.00 92.81 87 ASN A O 1
ATOM 633 N N . ILE A 1 88 ? -0.312 7.458 -3.291 1.00 94.12 88 ILE A N 1
ATOM 634 C CA . ILE A 1 88 ? -1.466 6.559 -3.429 1.00 94.12 88 ILE A CA 1
ATOM 635 C C . ILE A 1 88 ? -1.718 5.816 -2.114 1.00 94.12 88 ILE A C 1
ATOM 637 O O . ILE A 1 88 ? -2.821 5.902 -1.575 1.00 94.12 88 ILE A O 1
ATOM 641 N N . VAL A 1 89 ? -0.698 5.156 -1.554 1.00 92.38 89 VAL A N 1
ATOM 642 C CA . VAL A 1 89 ? -0.807 4.418 -0.281 1.00 92.38 89 VAL A CA 1
ATOM 643 C C . VAL A 1 89 ? -1.267 5.339 0.848 1.00 92.38 89 VAL A C 1
ATOM 645 O O . VAL A 1 89 ? -2.194 5.007 1.587 1.00 92.38 89 VAL A O 1
ATOM 648 N N . GLY A 1 90 ? -0.667 6.527 0.961 1.00 93.12 90 GLY A N 1
ATOM 649 C CA . GLY A 1 90 ? -1.032 7.515 1.974 1.00 93.12 90 GLY A CA 1
ATOM 650 C C . GLY A 1 90 ? -2.466 8.032 1.823 1.00 93.12 90 GLY A C 1
ATOM 651 O O . GLY A 1 90 ? -3.170 8.185 2.823 1.00 93.12 90 GLY A O 1
ATOM 652 N N . SER A 1 91 ? -2.918 8.277 0.591 1.00 95.56 91 SER A N 1
ATOM 653 C CA . SER A 1 91 ? -4.290 8.711 0.297 1.00 95.56 91 SER A CA 1
ATOM 654 C C . SER A 1 91 ? -5.315 7.617 0.613 1.00 95.56 91 SER A C 1
ATOM 656 O O . SER A 1 91 ? -6.294 7.862 1.326 1.00 95.56 91 SER A O 1
ATOM 658 N N . CYS A 1 92 ? -5.046 6.385 0.168 1.00 94.00 92 CYS A N 1
ATOM 659 C CA . CYS A 1 92 ? -5.861 5.214 0.477 1.00 94.00 92 CYS A CA 1
ATOM 660 C C . CYS A 1 92 ? -5.968 5.002 1.990 1.00 94.00 92 CYS A C 1
ATOM 662 O O . CYS A 1 92 ? -7.068 4.826 2.505 1.00 94.00 92 CYS A O 1
ATOM 664 N N . TYR A 1 93 ? -4.854 5.109 2.719 1.00 94.31 93 TYR A N 1
ATOM 665 C CA . TYR A 1 93 ? -4.850 4.968 4.172 1.00 94.31 93 TYR A CA 1
ATOM 666 C C . TYR A 1 93 ? -5.704 6.022 4.872 1.00 94.31 93 TYR A C 1
ATOM 668 O O . TYR A 1 93 ? -6.517 5.680 5.727 1.00 94.31 93 TYR A O 1
ATOM 676 N N . LYS A 1 94 ? -5.557 7.302 4.504 1.00 94.94 94 LYS A N 1
ATOM 677 C CA . LYS A 1 94 ? -6.370 8.388 5.076 1.00 94.94 94 LYS A CA 1
ATOM 678 C C . LYS A 1 94 ? -7.862 8.145 4.852 1.00 94.94 94 LYS A C 1
ATOM 680 O O . LYS A 1 94 ? -8.641 8.271 5.792 1.00 94.94 94 LYS A O 1
ATOM 685 N N . THR A 1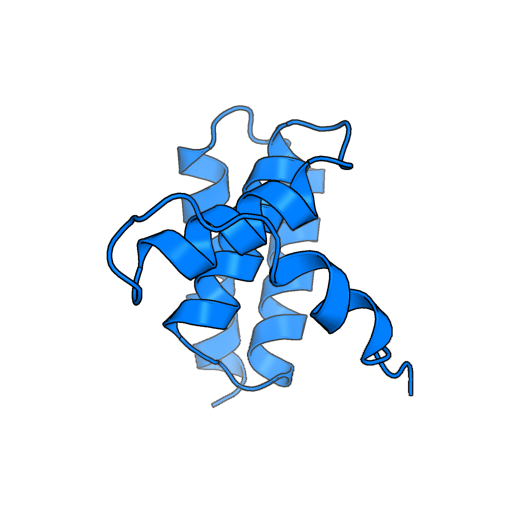 95 ? -8.232 7.747 3.636 1.00 93.88 95 THR A N 1
ATOM 686 C CA . THR A 1 95 ? -9.624 7.469 3.256 1.00 93.88 95 THR A CA 1
ATOM 687 C C . THR A 1 95 ? -10.178 6.272 4.029 1.00 93.88 95 THR A C 1
ATOM 689 O O . THR A 1 95 ?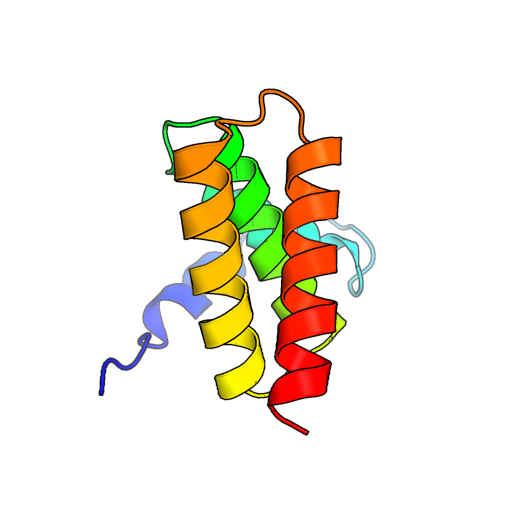 -11.220 6.365 4.670 1.00 93.88 95 THR A O 1
ATOM 692 N N . CYS A 1 96 ? -9.451 5.155 4.045 1.00 93.12 96 CYS A N 1
ATOM 693 C CA . CYS A 1 96 ? -9.860 3.942 4.744 1.00 93.12 96 CYS A CA 1
ATOM 694 C C . CYS A 1 96 ? -9.924 4.124 6.259 1.00 93.12 96 CYS A C 1
ATOM 696 O O . CYS A 1 96 ? -10.835 3.600 6.892 1.00 93.12 96 CYS A O 1
ATOM 698 N N . LYS A 1 97 ? -8.990 4.879 6.843 1.00 92.62 97 LYS A N 1
ATOM 699 C CA . LYS A 1 97 ? -9.022 5.215 8.265 1.00 92.62 97 LYS A CA 1
ATOM 700 C C . LYS A 1 97 ? -10.260 6.043 8.600 1.00 92.62 97 LYS A C 1
ATOM 702 O O . LYS A 1 97 ? -10.916 5.728 9.577 1.00 92.62 97 LYS A O 1
ATOM 707 N N . HIS A 1 98 ? -10.589 7.053 7.795 1.00 93.50 98 HIS A N 1
ATOM 708 C CA . HIS A 1 98 ? -11.782 7.873 8.014 1.00 93.50 98 HIS A CA 1
ATOM 709 C C . HIS A 1 98 ? -13.084 7.064 7.898 1.00 93.50 98 HIS A C 1
ATOM 711 O O . HIS A 1 98 ? -13.988 7.247 8.702 1.00 93.50 98 HIS A O 1
ATOM 717 N N . ASN A 1 99 ? -13.159 6.139 6.937 1.00 86.75 99 ASN A N 1
ATOM 718 C CA . ASN A 1 99 ? -14.370 5.355 6.672 1.00 86.75 99 ASN A CA 1
ATOM 719 C C . ASN A 1 99 ? -14.593 4.173 7.635 1.00 86.75 99 ASN A C 1
ATOM 721 O O . ASN A 1 99 ? -15.671 3.590 7.620 1.00 86.75 99 ASN A O 1
ATOM 725 N N . ASN A 1 100 ? -13.581 3.774 8.412 1.00 79.56 100 ASN A N 1
ATOM 726 C CA . ASN A 1 100 ? -13.638 2.625 9.331 1.00 79.56 100 ASN A CA 1
ATOM 727 C C . ASN A 1 100 ? -13.322 3.029 10.785 1.00 79.56 100 ASN A C 1
ATOM 729 O O . ASN A 1 100 ? -12.808 2.216 11.559 1.00 79.56 100 ASN A O 1
ATOM 733 N N . GLN A 1 101 ? -13.559 4.298 11.118 1.00 62.28 101 GLN A N 1
ATOM 734 C CA . GLN A 1 101 ? -13.580 4.828 12.483 1.00 62.28 101 GLN A CA 1
ATOM 735 C C . GLN A 1 101 ? -14.993 4.752 13.053 1.00 62.28 101 GLN A C 1
ATOM 737 O O . GLN A 1 101 ? -15.086 4.516 14.276 1.00 62.28 101 GLN A O 1
#

Organism: Hibiscus trionum (NCBI:txid183268)

Foldseek 3Di:
DDPPDPPVVPVLPPPPPDDPDQQVSQLVVQLVVLVVDPQVLSSLLSSLLSSCCRPVVDPPQLSVQLNVQLVVCCVVPVDPDSVVSNVSSVVSSVVSVVVVD

Secondary structure (DSSP, 8-state):
-----GGGGGGGTT------TTTHHHHHHHHHHHTT-SSHHHHHHHHHHHHHHHHH---HHHHHHHHHHHHHHHHHH---SHHHHHHHHHHHHHHHHHHT-

Radius of gyration: 14.32 Å; chains: 1; bounding box: 38×29×30 Å